Protein AF-A0A2S5MMJ0-F1 (afdb_monomer_lite)

Foldseek 3Di:
DDDDDDDDDDDDDDPDPPVPVVVVVVPPPPDPPPPPFDFPDAAPRDTDGPVNLVVQCVVCVVVQPPPQDDPSSSVVSVVVVNVVVVVVVVCVVVVVCVDPVNVVVVVVVVVVVVVVVVVVVVVVVCPDPVNVVVVVVVVVVVDDDDDDDPDDDDDDDDPVVRVVVD

Structure (mmCIF, N/CA/C/O backbone):
data_AF-A0A2S5MMJ0-F1
#
_entry.id   AF-A0A2S5MMJ0-F1
#
loop_
_atom_site.group_PDB
_atom_site.id
_atom_site.type_symbol
_atom_site.label_atom_id
_atom_site.label_alt_id
_atom_site.label_comp_id
_atom_site.label_asym_id
_atom_site.label_entity_id
_atom_site.label_seq_id
_atom_site.pdbx_PDB_ins_code
_atom_site.Cartn_x
_atom_site.Cartn_y
_atom_site.Cartn_z
_atom_site.occupancy
_atom_site.B_iso_or_equiv
_atom_site.auth_seq_id
_atom_site.auth_comp_id
_atom_site.auth_asym_id
_atom_site.auth_atom_id
_atom_site.pdbx_PDB_model_num
ATOM 1 N N . MET A 1 1 ? 10.797 -65.527 71.600 1.00 43.53 1 MET A N 1
ATOM 2 C CA . MET A 1 1 ? 11.120 -65.793 70.182 1.00 43.53 1 MET A CA 1
ATOM 3 C C . MET A 1 1 ? 11.696 -64.509 69.612 1.00 43.53 1 MET A C 1
ATOM 5 O O . MET A 1 1 ? 10.989 -63.517 69.530 1.00 43.53 1 MET A O 1
ATOM 9 N N . SER A 1 2 ? 13.007 -64.502 69.382 1.00 51.59 2 SER A N 1
ATOM 10 C CA . SER A 1 2 ? 13.790 -63.391 68.832 1.00 51.59 2 SER A CA 1
ATOM 11 C C . SER A 1 2 ? 14.599 -63.921 67.648 1.00 51.59 2 SER A C 1
ATOM 13 O O . SER A 1 2 ? 14.772 -65.132 67.527 1.00 51.59 2 SER A O 1
ATOM 15 N N . HIS A 1 3 ? 15.128 -62.974 66.875 1.00 35.16 3 HIS A N 1
ATOM 16 C CA . HIS A 1 3 ? 15.987 -63.050 65.690 1.00 35.16 3 HIS A CA 1
ATOM 17 C C . HIS A 1 3 ? 15.247 -62.997 64.350 1.00 35.16 3 HIS A C 1
ATOM 19 O O . HIS A 1 3 ? 14.253 -63.677 64.154 1.00 35.16 3 HIS A O 1
ATOM 25 N N . ALA A 1 4 ? 15.706 -62.275 63.330 1.00 45.12 4 ALA A N 1
ATOM 26 C CA . ALA A 1 4 ? 16.640 -61.157 63.193 1.00 45.12 4 ALA A CA 1
ATOM 27 C C . ALA A 1 4 ? 16.626 -60.779 61.698 1.00 45.12 4 ALA A C 1
ATOM 29 O O . ALA A 1 4 ? 16.450 -61.631 60.833 1.00 45.12 4 ALA A O 1
ATOM 30 N N . ARG A 1 5 ? 16.853 -59.496 61.413 1.00 50.41 5 ARG A N 1
ATOM 31 C CA . ARG A 1 5 ? 17.057 -58.894 60.083 1.00 50.41 5 ARG A CA 1
ATOM 32 C C . ARG A 1 5 ? 18.185 -59.560 59.278 1.00 50.41 5 ARG A C 1
ATOM 34 O O . ARG A 1 5 ? 19.182 -59.926 59.898 1.00 50.41 5 ARG A O 1
ATOM 41 N N . LYS A 1 6 ? 18.068 -59.528 57.933 1.00 45.88 6 LYS A N 1
ATOM 42 C CA . LYS A 1 6 ? 19.107 -59.421 56.859 1.00 45.88 6 LYS A CA 1
ATOM 43 C C . LYS A 1 6 ? 18.516 -60.033 55.562 1.00 45.88 6 LYS A C 1
ATOM 45 O O . LYS A 1 6 ? 17.949 -61.107 55.634 1.00 45.88 6 LYS A O 1
ATOM 50 N N . ASN A 1 7 ? 18.499 -59.421 54.376 1.00 45.34 7 ASN A N 1
ATOM 51 C CA . ASN A 1 7 ? 19.596 -58.792 53.649 1.00 45.34 7 ASN A CA 1
ATOM 52 C C . ASN A 1 7 ? 19.103 -57.717 52.665 1.00 45.34 7 ASN A C 1
ATOM 54 O O . ASN A 1 7 ? 18.154 -57.912 51.912 1.00 45.34 7 ASN A O 1
ATOM 58 N N . ALA A 1 8 ? 19.833 -56.607 52.660 1.00 48.97 8 ALA A N 1
ATOM 59 C CA . ALA A 1 8 ? 19.847 -55.602 51.614 1.00 48.97 8 ALA A CA 1
ATOM 60 C C . ALA A 1 8 ? 20.764 -56.035 50.453 1.00 48.97 8 ALA A C 1
ATOM 62 O O . ALA A 1 8 ? 21.675 -56.836 50.660 1.00 48.97 8 ALA A O 1
ATOM 63 N N . ARG A 1 9 ? 20.606 -55.338 49.318 1.00 50.78 9 ARG A N 1
ATOM 64 C CA . ARG A 1 9 ? 21.528 -55.199 48.170 1.00 50.78 9 ARG A CA 1
ATOM 65 C C . ARG A 1 9 ? 21.332 -56.185 47.015 1.00 50.78 9 ARG A C 1
ATOM 67 O O . ARG A 1 9 ? 21.991 -57.212 46.949 1.00 50.78 9 ARG A O 1
ATOM 74 N N . SER A 1 10 ? 20.605 -55.727 45.997 1.00 44.34 10 SER A N 1
ATOM 75 C CA . SER A 1 10 ? 21.066 -55.884 44.614 1.00 44.34 10 SER A CA 1
ATOM 76 C C . SER A 1 10 ? 20.434 -54.838 43.680 1.00 44.34 10 SER A C 1
ATOM 78 O O . SER A 1 10 ? 19.254 -54.924 43.366 1.00 44.34 10 SER A O 1
ATOM 80 N N . LEU A 1 11 ? 21.280 -53.902 43.219 1.00 48.22 11 LEU A N 1
ATOM 81 C CA . LEU A 1 11 ? 21.317 -53.378 41.840 1.00 48.22 11 LEU A CA 1
ATOM 82 C C . LEU A 1 11 ? 20.062 -52.579 41.399 1.00 48.22 11 LEU A C 1
ATOM 84 O O . LEU A 1 11 ? 19.143 -53.140 40.829 1.00 48.22 11 LEU A O 1
ATOM 88 N N . ALA A 1 12 ? 19.907 -51.262 41.586 1.00 47.38 12 ALA A N 1
ATOM 89 C CA . ALA A 1 12 ? 20.837 -50.151 41.345 1.00 47.38 12 ALA A CA 1
ATOM 90 C C . ALA A 1 12 ? 21.723 -50.351 40.104 1.00 47.38 12 ALA A C 1
ATOM 92 O O . ALA A 1 12 ? 22.936 -50.448 40.251 1.00 47.38 12 ALA A O 1
ATOM 93 N N . ARG A 1 13 ? 21.123 -50.469 38.905 1.00 48.25 13 ARG A N 1
ATOM 94 C CA . ARG A 1 13 ? 21.800 -50.323 37.593 1.00 48.25 13 ARG A CA 1
ATOM 95 C C . ARG A 1 13 ? 20.802 -50.335 36.418 1.00 48.25 13 ARG A C 1
ATOM 97 O O . ARG A 1 13 ? 20.903 -51.151 35.516 1.00 48.25 13 ARG A O 1
ATOM 104 N N . ALA A 1 14 ? 19.814 -49.442 36.422 1.00 46.38 14 ALA A N 1
ATOM 105 C CA . ALA A 1 14 ? 18.904 -49.289 35.275 1.00 46.38 14 ALA A CA 1
ATOM 106 C C . ALA A 1 14 ? 18.388 -47.848 35.110 1.00 46.38 14 ALA A C 1
ATOM 108 O O . ALA A 1 14 ? 17.228 -47.638 34.784 1.00 46.38 14 ALA A O 1
ATOM 109 N N . ALA A 1 15 ? 19.226 -46.841 35.380 1.00 48.06 15 ALA A N 1
ATOM 110 C CA . ALA A 1 15 ? 18.791 -45.439 35.374 1.00 48.06 15 ALA A CA 1
ATOM 111 C C . ALA A 1 15 ? 19.768 -44.467 34.684 1.00 48.06 15 ALA A C 1
ATOM 113 O O . ALA A 1 15 ? 19.746 -43.281 34.984 1.00 48.06 15 ALA A O 1
ATOM 114 N N . LEU A 1 16 ? 20.631 -44.941 33.772 1.00 49.94 16 LEU A N 1
ATOM 115 C CA . LEU A 1 16 ? 21.575 -44.070 33.041 1.00 49.94 16 LEU A CA 1
ATOM 116 C C . LEU A 1 16 ? 21.417 -44.068 31.508 1.00 49.94 16 LEU A C 1
ATOM 118 O O . LEU A 1 16 ? 22.153 -43.361 30.833 1.00 49.94 16 LEU A O 1
ATOM 122 N N . GLY A 1 17 ? 20.475 -44.832 30.943 1.00 42.88 17 GLY A N 1
ATOM 123 C CA . GLY A 1 17 ? 20.304 -44.934 29.483 1.00 42.88 17 GLY A CA 1
ATOM 124 C C . GLY A 1 17 ? 19.198 -44.060 28.883 1.00 42.88 17 GLY A C 1
ATOM 125 O O . GLY A 1 17 ? 19.194 -43.832 27.680 1.00 42.88 17 GLY A O 1
ATOM 126 N N . ALA A 1 18 ? 18.259 -43.566 29.695 1.00 46.78 18 ALA A N 1
ATOM 127 C CA . ALA A 1 18 ? 17.058 -42.884 29.198 1.00 46.78 18 ALA A CA 1
ATOM 128 C C . ALA A 1 18 ? 17.165 -41.347 29.170 1.00 46.78 18 ALA A C 1
ATOM 130 O O . ALA A 1 18 ? 16.320 -40.686 28.576 1.00 46.78 18 ALA A O 1
ATOM 131 N N . THR A 1 19 ? 18.200 -40.757 29.773 1.00 48.97 19 THR A N 1
ATOM 132 C CA . THR A 1 19 ? 18.380 -39.294 29.831 1.00 48.97 19 THR A CA 1
ATOM 133 C C . THR A 1 19 ? 19.181 -38.717 28.662 1.00 48.97 19 THR A C 1
ATOM 135 O O . THR A 1 19 ? 19.120 -37.514 28.428 1.00 48.97 19 THR A O 1
ATOM 138 N N . ALA A 1 20 ? 19.883 -39.544 27.880 1.00 49.12 20 ALA A N 1
ATOM 139 C CA . ALA A 1 20 ? 20.699 -39.065 26.760 1.00 49.12 20 ALA A CA 1
ATOM 140 C C . ALA A 1 20 ? 19.890 -38.792 25.477 1.00 49.12 20 ALA A C 1
ATOM 142 O O . ALA A 1 20 ? 20.276 -37.936 24.686 1.00 49.12 20 ALA A O 1
ATOM 143 N N . LEU A 1 21 ? 18.744 -39.457 25.279 1.00 47.72 21 LEU A N 1
ATOM 144 C CA . LEU A 1 21 ? 17.921 -39.265 24.075 1.00 47.72 21 LEU A CA 1
ATOM 145 C C . LEU A 1 21 ? 16.968 -38.059 24.179 1.00 47.72 21 LEU A C 1
ATOM 147 O O . LEU A 1 21 ? 16.564 -37.505 23.162 1.00 47.72 21 LEU A O 1
ATOM 151 N N . ALA A 1 22 ? 16.664 -37.597 25.397 1.00 50.47 22 ALA A N 1
ATOM 152 C CA . ALA A 1 22 ? 15.870 -36.386 25.621 1.00 50.47 22 ALA A CA 1
ATOM 153 C C . ALA A 1 22 ? 16.688 -35.090 25.443 1.00 50.47 22 ALA A C 1
ATOM 155 O O . ALA A 1 22 ? 16.125 -34.053 25.106 1.00 50.47 22 ALA A O 1
ATOM 156 N N . ALA A 1 23 ? 18.014 -35.144 25.613 1.00 51.09 23 ALA A N 1
ATOM 157 C CA . ALA A 1 23 ? 18.889 -33.979 25.449 1.00 51.09 23 ALA A CA 1
ATOM 158 C C . ALA A 1 23 ? 19.192 -33.647 23.972 1.00 51.09 23 ALA A C 1
ATOM 160 O O . ALA A 1 23 ? 19.450 -32.493 23.645 1.00 51.09 23 ALA A O 1
ATOM 161 N N . LEU A 1 24 ? 19.110 -34.630 23.067 1.00 48.50 24 LEU A N 1
ATOM 162 C CA . LEU A 1 24 ? 19.354 -34.442 21.628 1.00 48.50 24 LEU A CA 1
ATOM 163 C C . LEU A 1 24 ? 18.126 -33.929 20.854 1.00 48.50 24 LEU A C 1
ATOM 165 O O . LEU A 1 24 ? 18.289 -33.331 19.796 1.00 48.50 24 LEU A O 1
ATOM 169 N N . LEU A 1 25 ? 16.913 -34.084 21.396 1.00 50.84 25 LEU A N 1
ATOM 170 C CA . LEU A 1 25 ? 15.682 -33.512 20.824 1.00 50.84 25 LEU A CA 1
ATOM 171 C C . LEU A 1 25 ? 15.447 -32.045 21.224 1.00 50.84 25 LEU A C 1
ATOM 173 O O . LEU A 1 25 ? 14.593 -31.384 20.644 1.00 50.84 25 LEU A O 1
ATOM 177 N N . ALA A 1 26 ? 16.217 -31.514 22.180 1.00 50.28 26 ALA A N 1
ATOM 178 C CA . ALA A 1 26 ? 16.138 -30.113 22.597 1.00 50.28 26 ALA A CA 1
ATOM 179 C C . ALA A 1 26 ? 17.030 -29.169 21.762 1.00 50.28 26 ALA A C 1
ATOM 181 O O . ALA A 1 26 ? 16.904 -27.955 21.883 1.00 50.28 26 ALA A O 1
ATOM 182 N N . MET A 1 27 ? 17.917 -29.702 20.908 1.00 51.06 27 MET A N 1
ATOM 183 C CA . MET A 1 27 ? 18.840 -28.906 20.077 1.00 51.06 27 MET A CA 1
ATOM 184 C C . MET A 1 27 ? 18.404 -28.754 18.610 1.00 51.06 27 MET A C 1
ATOM 186 O O . MET A 1 27 ? 19.093 -28.091 17.840 1.00 51.06 27 MET A O 1
ATOM 190 N N . SER A 1 28 ? 17.269 -29.334 18.211 1.00 46.09 28 SER A N 1
ATOM 191 C CA . SER A 1 28 ? 16.716 -29.233 16.850 1.00 46.09 28 SER A CA 1
ATOM 192 C C . SER A 1 28 ? 15.463 -28.359 16.748 1.00 46.09 28 SER A C 1
ATOM 194 O O . SER A 1 28 ? 14.887 -28.238 15.667 1.00 46.09 28 SER A O 1
ATOM 196 N N . ALA A 1 29 ? 15.082 -27.666 17.825 1.00 50.81 29 ALA A N 1
ATOM 197 C CA . ALA A 1 29 ? 14.232 -26.486 17.717 1.00 50.81 29 ALA A CA 1
ATOM 198 C C . ALA A 1 29 ? 15.098 -25.334 17.192 1.00 50.81 29 ALA A C 1
ATOM 200 O O . ALA A 1 29 ? 15.549 -24.472 17.946 1.00 50.81 29 ALA A O 1
ATOM 201 N N . GLY A 1 30 ?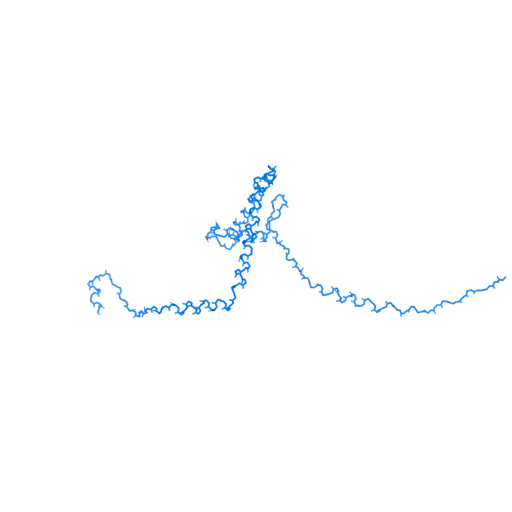 15.391 -25.381 15.888 1.00 46.78 30 GLY A N 1
ATOM 202 C CA . GLY A 1 30 ? 15.931 -24.250 15.154 1.00 46.78 30 GLY A CA 1
ATOM 203 C C . GLY A 1 30 ? 15.085 -23.039 15.505 1.00 46.78 30 GLY A C 1
ATOM 204 O O . GLY A 1 30 ? 13.876 -23.037 15.273 1.00 46.78 30 GLY A O 1
ATOM 205 N N . GLY A 1 31 ? 15.719 -22.064 16.150 1.00 44.62 31 GLY A N 1
ATOM 206 C CA . GLY A 1 31 ? 15.095 -20.804 16.481 1.00 44.62 31 GLY A CA 1
ATOM 207 C C . GLY A 1 31 ? 14.583 -20.179 15.196 1.00 44.62 31 GLY A C 1
ATOM 208 O O . GLY A 1 31 ? 15.336 -19.544 14.464 1.00 44.62 31 GLY A O 1
ATOM 209 N N . ALA A 1 32 ? 13.285 -20.318 14.950 1.00 45.09 32 ALA A N 1
ATOM 210 C CA . ALA A 1 32 ? 12.542 -19.226 14.378 1.00 45.09 32 ALA A CA 1
ATOM 211 C C . ALA A 1 32 ? 12.648 -18.104 15.414 1.00 45.09 32 ALA A C 1
ATOM 213 O O . ALA A 1 32 ? 11.830 -17.991 16.324 1.00 45.09 32 ALA A O 1
ATOM 214 N N . THR A 1 33 ? 13.715 -17.308 15.330 1.00 44.72 33 THR A N 1
ATOM 215 C CA . THR A 1 33 ? 13.631 -15.913 15.738 1.00 44.72 33 THR A CA 1
ATOM 216 C C . THR A 1 33 ? 12.480 -15.351 14.925 1.00 44.72 33 THR A C 1
ATOM 218 O O . THR A 1 33 ? 12.657 -14.977 13.769 1.00 44.72 33 THR A O 1
ATOM 221 N N . SER A 1 34 ? 11.279 -15.374 15.505 1.00 50.38 34 SER A N 1
ATOM 222 C CA . SER A 1 34 ? 10.248 -14.407 15.179 1.00 50.38 34 SER A CA 1
ATOM 223 C C . SER A 1 34 ? 10.969 -13.070 15.194 1.00 50.38 34 SER A C 1
ATOM 225 O O . SER A 1 34 ? 11.460 -12.663 16.251 1.00 50.38 34 SER A O 1
ATOM 227 N N . ALA A 1 35 ? 11.175 -12.482 14.016 1.00 61.34 35 ALA A N 1
ATOM 228 C CA . ALA A 1 35 ? 11.703 -11.139 13.922 1.00 61.34 35 ALA A CA 1
ATOM 229 C C . ALA A 1 35 ? 10.757 -10.286 14.765 1.00 61.34 35 ALA A C 1
ATOM 231 O O . ALA A 1 35 ? 9.579 -10.164 14.447 1.00 61.34 35 ALA A O 1
ATOM 232 N N . VAL A 1 36 ? 11.223 -9.849 15.932 1.00 74.94 36 VAL A N 1
ATOM 233 C CA . VAL A 1 36 ? 10.432 -8.961 16.772 1.00 74.94 36 VAL A CA 1
ATOM 234 C C . VAL A 1 36 ? 10.410 -7.649 16.010 1.00 74.94 36 VAL A C 1
ATOM 236 O O . VAL A 1 36 ? 11.476 -7.059 15.817 1.00 74.94 36 VAL A O 1
ATOM 239 N N . ALA A 1 37 ? 9.229 -7.258 15.530 1.00 80.38 37 ALA A N 1
ATOM 240 C CA . ALA A 1 37 ? 9.029 -5.993 14.841 1.00 80.38 37 ALA A CA 1
ATOM 241 C C . ALA A 1 37 ? 9.662 -4.868 15.672 1.00 80.38 37 ALA A C 1
ATOM 243 O O . ALA A 1 37 ? 9.476 -4.775 16.892 1.00 80.38 37 ALA A O 1
ATOM 244 N N . LYS A 1 38 ? 10.496 -4.056 15.030 1.00 93.19 38 LYS A N 1
ATOM 245 C CA . LYS A 1 38 ? 11.247 -3.001 15.695 1.00 93.19 38 LYS A CA 1
ATOM 246 C C . LYS A 1 38 ? 10.315 -1.825 15.950 1.00 93.19 38 LYS A C 1
ATOM 248 O O . LYS A 1 38 ? 9.865 -1.171 15.014 1.00 93.19 38 LYS A O 1
ATOM 253 N N . THR A 1 39 ? 10.107 -1.483 17.217 1.00 95.94 39 THR A N 1
ATOM 254 C CA . THR A 1 39 ? 9.371 -0.272 17.594 1.00 95.94 39 THR A CA 1
ATOM 255 C C . THR A 1 39 ? 10.080 0.981 17.067 1.00 95.94 39 THR A C 1
ATOM 257 O O . THR A 1 39 ? 11.260 1.213 17.352 1.00 95.94 39 THR A O 1
ATOM 260 N N . LEU A 1 40 ? 9.352 1.799 16.309 1.00 95.75 40 LEU A N 1
ATOM 261 C CA . LEU A 1 40 ? 9.809 3.065 15.733 1.00 95.75 40 LEU A CA 1
ATOM 262 C C . LEU A 1 40 ? 9.287 4.275 16.512 1.00 95.75 40 LEU A C 1
ATOM 264 O O . LEU A 1 40 ? 10.016 5.251 16.684 1.00 95.75 40 LEU A O 1
ATOM 268 N N . ALA A 1 41 ? 8.051 4.206 17.009 1.00 95.88 41 ALA A N 1
ATOM 269 C CA . ALA A 1 41 ? 7.435 5.253 17.819 1.00 95.88 41 ALA A CA 1
ATOM 270 C C . ALA A 1 41 ? 6.428 4.673 18.823 1.00 95.88 41 ALA A C 1
ATOM 272 O O . ALA A 1 41 ? 6.037 3.508 18.742 1.00 95.88 41 ALA A O 1
ATOM 273 N N . LYS A 1 42 ? 6.006 5.494 19.792 1.00 97.06 42 LYS A N 1
ATOM 274 C CA . LYS A 1 42 ? 4.980 5.130 20.775 1.00 97.06 42 LYS A CA 1
ATOM 275 C C . LYS A 1 42 ? 4.047 6.306 21.035 1.00 97.06 42 LYS A C 1
ATOM 277 O O . LYS A 1 42 ? 4.501 7.366 21.457 1.00 97.06 42 LYS A O 1
ATOM 282 N N . VAL A 1 43 ? 2.748 6.100 20.833 1.00 97.06 43 VAL A N 1
ATOM 283 C CA . VAL A 1 43 ? 1.698 7.117 20.986 1.00 97.06 43 VAL A CA 1
ATOM 284 C C . VAL A 1 43 ? 0.727 6.667 22.072 1.00 97.06 43 VAL A C 1
ATOM 286 O O . VAL A 1 43 ? -0.037 5.720 21.886 1.00 97.06 43 VAL A O 1
ATOM 289 N N . ASN A 1 44 ? 0.769 7.322 23.236 1.00 95.50 44 ASN A N 1
ATOM 290 C CA . ASN A 1 44 ? -0.079 7.012 24.399 1.00 95.50 44 ASN A CA 1
ATOM 291 C C . ASN A 1 44 ? -0.091 5.523 24.793 1.00 95.50 44 ASN A C 1
ATOM 293 O O . ASN A 1 44 ? -1.113 4.975 25.195 1.00 95.50 44 ASN A O 1
ATOM 297 N N . GLY A 1 45 ? 1.058 4.854 24.673 1.00 93.62 45 GLY A N 1
ATOM 298 C CA . GLY A 1 45 ? 1.194 3.440 25.025 1.00 93.62 45 GLY A CA 1
ATOM 299 C C . GLY A 1 45 ? 1.062 2.469 23.853 1.00 93.62 45 GLY A C 1
ATOM 300 O O . GLY A 1 45 ? 1.501 1.332 24.004 1.00 93.62 45 GLY A O 1
ATOM 301 N N . VAL A 1 46 ? 0.554 2.909 22.698 1.00 96.19 46 VAL A N 1
ATOM 302 C CA . VAL A 1 46 ? 0.487 2.088 21.480 1.00 96.19 46 VAL A CA 1
ATOM 303 C C . VAL A 1 46 ? 1.770 2.241 20.682 1.00 96.19 46 VAL A C 1
ATOM 305 O O . VAL A 1 46 ? 2.236 3.356 20.459 1.00 96.19 46 VAL A O 1
ATOM 308 N N . GLU A 1 47 ? 2.360 1.118 20.301 1.00 97.06 47 GLU A N 1
ATOM 309 C CA . GLU A 1 47 ? 3.622 1.066 19.572 1.00 97.06 47 GLU A CA 1
ATOM 310 C C . GLU A 1 47 ? 3.363 1.077 18.069 1.00 97.06 47 GLU A C 1
ATOM 312 O O . GLU A 1 47 ? 2.445 0.416 17.600 1.00 97.06 47 GLU A O 1
ATOM 317 N N . ILE A 1 48 ? 4.172 1.849 17.347 1.00 97.06 48 ILE A N 1
ATOM 318 C CA . ILE A 1 48 ? 4.225 1.871 15.886 1.00 97.06 48 ILE A CA 1
ATOM 319 C C . ILE A 1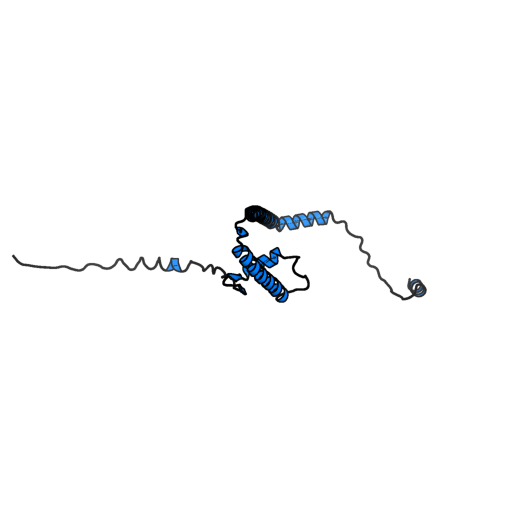 48 ? 5.544 1.215 15.497 1.00 97.06 48 ILE A C 1
ATOM 321 O O . ILE A 1 48 ? 6.608 1.640 15.964 1.00 97.06 48 ILE A O 1
ATOM 325 N N . THR A 1 49 ? 5.476 0.172 14.683 1.00 97.56 49 THR A N 1
ATOM 326 C CA . THR A 1 49 ? 6.601 -0.696 14.330 1.00 97.56 49 THR A CA 1
ATOM 327 C C . THR A 1 49 ? 7.077 -0.482 12.894 1.00 97.56 49 THR A C 1
ATOM 329 O O . THR A 1 49 ? 6.487 0.267 12.113 1.00 97.56 49 THR A O 1
ATOM 332 N N . ASP A 1 50 ? 8.183 -1.126 12.538 1.00 95.75 50 ASP A N 1
ATOM 333 C CA . ASP A 1 50 ? 8.687 -1.180 11.168 1.00 95.75 50 ASP A CA 1
ATOM 334 C C . ASP A 1 50 ? 7.776 -1.968 10.217 1.00 95.75 50 ASP A C 1
ATOM 336 O O . ASP A 1 50 ? 7.713 -1.643 9.031 1.00 95.75 50 ASP A O 1
ATOM 340 N N . GLU A 1 51 ? 7.024 -2.945 10.724 1.00 96.06 51 GLU A N 1
ATOM 341 C CA . GLU A 1 51 ? 5.989 -3.640 9.953 1.00 96.06 51 GLU A CA 1
ATOM 342 C C . GLU A 1 51 ? 4.814 -2.713 9.613 1.00 96.06 51 GLU A C 1
ATOM 344 O O . GLU A 1 51 ? 4.388 -2.678 8.456 1.00 96.06 51 GLU A O 1
ATOM 349 N N . ASP A 1 52 ? 4.358 -1.900 10.573 1.00 96.44 52 ASP A N 1
ATOM 350 C CA . ASP A 1 52 ? 3.302 -0.901 10.341 1.00 96.44 52 ASP A CA 1
ATOM 351 C C . ASP A 1 52 ? 3.746 0.131 9.298 1.00 96.44 52 ASP A C 1
ATOM 353 O O . ASP A 1 52 ? 3.004 0.458 8.370 1.00 96.44 52 ASP A O 1
ATOM 357 N N . LEU A 1 53 ? 4.996 0.597 9.406 1.00 96.50 53 LEU A N 1
ATOM 358 C CA . LEU A 1 53 ? 5.590 1.520 8.442 1.00 96.50 53 LEU A CA 1
ATOM 359 C C . LEU A 1 53 ? 5.600 0.924 7.031 1.00 96.50 53 LEU A C 1
ATOM 361 O O . LEU A 1 53 ? 5.252 1.607 6.068 1.00 96.50 53 LEU A O 1
ATOM 365 N N . LYS A 1 54 ? 5.994 -0.347 6.901 1.00 95.19 54 LYS A N 1
ATOM 366 C CA . LYS A 1 54 ? 6.037 -1.034 5.610 1.00 95.19 54 LYS A CA 1
ATOM 367 C C . LYS A 1 54 ? 4.641 -1.163 5.001 1.00 95.19 54 LYS A C 1
ATOM 369 O O . LYS A 1 54 ? 4.474 -0.855 3.823 1.00 95.19 54 LYS A O 1
ATOM 374 N N . LEU A 1 55 ? 3.653 -1.572 5.795 1.00 94.56 55 LEU A N 1
ATOM 375 C CA . LEU A 1 55 ? 2.272 -1.692 5.332 1.00 94.56 55 LEU A CA 1
ATOM 376 C C . LEU A 1 55 ? 1.725 -0.335 4.866 1.00 94.56 55 LEU A C 1
ATOM 378 O O . LEU A 1 55 ? 1.145 -0.237 3.787 1.00 94.56 55 LEU A O 1
ATOM 382 N N . ALA A 1 56 ? 1.983 0.729 5.629 1.00 95.69 56 ALA A N 1
ATOM 383 C CA . ALA A 1 56 ? 1.572 2.083 5.270 1.00 95.69 56 ALA A CA 1
ATOM 384 C C . ALA A 1 56 ? 2.277 2.607 4.010 1.00 95.69 56 ALA A C 1
ATOM 386 O O . ALA A 1 56 ? 1.674 3.323 3.215 1.00 95.69 56 ALA A O 1
ATOM 387 N N . MET A 1 57 ? 3.543 2.245 3.781 1.00 94.75 57 MET A N 1
ATOM 388 C CA . MET A 1 57 ? 4.233 2.581 2.531 1.00 94.75 57 MET A CA 1
ATOM 389 C C . MET A 1 57 ? 3.592 1.919 1.312 1.00 94.75 57 MET A C 1
ATOM 391 O O . MET A 1 57 ? 3.513 2.550 0.256 1.00 94.75 57 MET A O 1
ATOM 395 N N . GLU A 1 58 ? 3.162 0.664 1.450 1.00 92.25 58 GLU A N 1
ATOM 396 C CA . GLU A 1 58 ? 2.475 -0.077 0.390 1.00 92.25 58 GLU A CA 1
ATOM 397 C C . GLU A 1 58 ? 1.083 0.514 0.110 1.00 92.25 58 GLU A C 1
ATOM 399 O O . GLU A 1 58 ? 0.754 0.739 -1.055 1.00 92.25 58 GLU A O 1
ATOM 404 N N . ASP A 1 59 ? 0.313 0.841 1.154 1.00 91.81 59 ASP A N 1
ATOM 405 C CA . ASP A 1 59 ? -1.032 1.425 1.034 1.00 91.81 59 ASP A CA 1
ATOM 406 C C . ASP A 1 59 ? -1.010 2.858 0.476 1.00 91.81 59 ASP A C 1
ATOM 408 O O . ASP A 1 59 ? -1.696 3.174 -0.500 1.00 91.81 59 ASP A O 1
ATOM 412 N N . LEU A 1 60 ? -0.170 3.733 1.040 1.00 92.50 60 LEU A N 1
ATOM 413 C CA . LEU A 1 60 ? -0.088 5.126 0.600 1.00 92.50 60 LEU A CA 1
ATOM 414 C C . LEU A 1 60 ? 0.534 5.243 -0.792 1.00 92.50 60 LEU A C 1
ATOM 416 O O . LEU A 1 60 ? 0.109 6.097 -1.569 1.00 92.50 60 LEU A O 1
ATOM 420 N N . GLY A 1 61 ? 1.537 4.419 -1.114 1.00 88.44 61 GLY A N 1
ATOM 421 C CA . GLY A 1 61 ? 2.150 4.292 -2.437 1.00 88.44 61 GLY A CA 1
ATOM 422 C C . GLY A 1 61 ? 2.338 5.620 -3.183 1.00 88.44 61 GLY A C 1
ATOM 423 O O . GLY A 1 61 ? 3.279 6.377 -2.942 1.00 88.44 61 GLY A O 1
ATOM 424 N N . ALA A 1 62 ? 1.433 5.899 -4.126 1.00 90.00 62 ALA A N 1
ATOM 425 C CA . ALA A 1 62 ? 1.467 7.086 -4.982 1.00 90.00 62 ALA A CA 1
ATOM 426 C C . ALA A 1 62 ? 1.080 8.407 -4.286 1.00 90.00 62 ALA A C 1
ATOM 428 O O . ALA A 1 62 ? 1.410 9.471 -4.809 1.00 90.00 62 ALA A O 1
ATOM 429 N N . ALA A 1 63 ? 0.393 8.359 -3.141 1.00 91.75 63 ALA A N 1
ATOM 430 C CA . ALA A 1 63 ? 0.049 9.533 -2.339 1.00 91.75 63 ALA A CA 1
ATOM 431 C C . ALA A 1 63 ? 1.272 10.129 -1.623 1.00 91.75 63 ALA A C 1
ATOM 433 O O . ALA A 1 63 ? 1.273 11.310 -1.278 1.00 91.75 63 ALA A O 1
ATOM 434 N N . ILE A 1 64 ? 2.330 9.333 -1.435 1.00 93.62 64 ILE A N 1
ATOM 435 C CA . ILE A 1 64 ? 3.589 9.811 -0.869 1.00 93.62 64 ILE A CA 1
ATOM 436 C C . ILE A 1 64 ? 4.265 10.745 -1.884 1.00 93.62 64 ILE A C 1
ATOM 438 O O . ILE A 1 64 ? 4.487 10.338 -3.033 1.00 93.62 64 ILE A O 1
ATOM 442 N N . PRO A 1 65 ? 4.669 11.967 -1.487 1.00 94.62 65 PRO A N 1
ATOM 443 C CA . PRO A 1 65 ? 5.356 12.881 -2.387 1.00 94.62 65 PRO A CA 1
ATOM 444 C C . PRO A 1 65 ? 6.593 12.235 -3.030 1.00 94.62 65 PRO A C 1
ATOM 446 O O . PRO A 1 65 ? 7.479 11.721 -2.344 1.00 94.62 65 PRO A O 1
ATOM 449 N N . ARG A 1 66 ? 6.654 12.250 -4.368 1.00 93.62 66 ARG A N 1
ATOM 450 C CA . ARG A 1 66 ? 7.670 11.516 -5.147 1.00 93.62 66 ARG A CA 1
ATOM 451 C C . ARG A 1 66 ? 9.100 11.998 -4.917 1.00 93.62 66 ARG A C 1
ATOM 453 O O . ARG A 1 66 ? 10.018 11.214 -5.096 1.00 93.62 66 ARG A O 1
ATOM 460 N N . GLN A 1 67 ? 9.281 13.256 -4.520 1.00 95.38 67 GLN A N 1
ATOM 461 C CA . GLN A 1 67 ? 10.589 13.834 -4.209 1.00 95.38 67 GLN A CA 1
ATOM 462 C C . GLN A 1 67 ? 11.178 13.358 -2.872 1.00 95.38 67 GLN A C 1
ATOM 464 O O . GLN A 1 67 ? 12.334 13.652 -2.580 1.00 95.38 67 GLN A O 1
ATOM 469 N N . LEU A 1 68 ? 10.384 12.689 -2.028 1.00 94.88 68 LEU A N 1
ATOM 470 C CA . LEU A 1 68 ? 10.871 12.130 -0.773 1.00 94.88 68 LEU A CA 1
ATOM 471 C C . LEU A 1 68 ? 11.468 10.749 -1.033 1.00 94.88 68 LEU A C 1
ATOM 473 O O . LEU A 1 68 ? 10.781 9.841 -1.504 1.00 94.88 68 LEU A O 1
ATOM 477 N N . GLU A 1 69 ? 12.733 10.587 -0.657 1.00 92.81 69 GLU A N 1
ATOM 478 C CA . GLU A 1 69 ? 13.491 9.348 -0.819 1.00 92.81 69 GLU A CA 1
ATOM 479 C C . GLU A 1 69 ? 14.146 8.914 0.497 1.00 92.81 69 GLU A C 1
ATOM 481 O O . GLU A 1 69 ? 14.353 9.717 1.416 1.00 92.81 69 GLU A O 1
ATOM 486 N N . GLY A 1 70 ? 14.465 7.619 0.584 1.00 93.50 70 GLY A N 1
ATOM 487 C CA . GLY A 1 70 ? 15.129 7.005 1.733 1.00 93.50 70 GLY A CA 1
ATOM 488 C C . GLY A 1 70 ? 14.502 7.408 3.069 1.00 93.50 70 GLY A C 1
ATOM 489 O O . GLY A 1 70 ? 13.284 7.383 3.243 1.00 93.50 70 GLY A O 1
ATOM 490 N N . LYS A 1 71 ? 15.347 7.853 4.001 1.00 94.75 71 LYS A N 1
ATOM 491 C CA . LYS A 1 71 ? 14.932 8.201 5.364 1.00 94.75 71 LYS A CA 1
ATOM 492 C C . LYS A 1 71 ? 13.891 9.323 5.432 1.00 94.75 71 LYS A C 1
ATOM 494 O O . LYS A 1 71 ? 13.051 9.306 6.319 1.00 94.75 71 LYS A O 1
ATOM 499 N N . ALA A 1 72 ? 13.914 10.288 4.510 1.00 95.75 72 ALA A N 1
ATOM 500 C CA . ALA A 1 72 ? 12.931 11.375 4.512 1.00 95.75 72 ALA A CA 1
ATOM 501 C C . ALA A 1 72 ? 11.522 10.862 4.175 1.00 95.75 72 ALA A C 1
ATOM 503 O O . ALA A 1 72 ? 10.539 11.309 4.762 1.00 95.75 72 ALA A O 1
ATOM 504 N N . ARG A 1 73 ? 11.433 9.885 3.264 1.00 95.56 73 ARG A N 1
ATOM 505 C CA . ARG A 1 73 ? 10.184 9.179 2.962 1.00 95.56 73 ARG A CA 1
ATOM 506 C C . ARG A 1 73 ? 9.705 8.356 4.156 1.00 95.56 73 ARG A C 1
ATOM 508 O O . ARG A 1 73 ? 8.527 8.413 4.481 1.00 95.56 73 ARG A O 1
ATOM 515 N N . GLU A 1 74 ? 10.606 7.630 4.815 1.00 95.56 74 GLU A N 1
ATOM 516 C CA . GLU A 1 74 ? 10.280 6.859 6.023 1.00 95.56 74 GLU A CA 1
ATOM 517 C C . GLU A 1 74 ? 9.744 7.753 7.145 1.00 95.56 74 GLU A C 1
ATOM 519 O O . GLU A 1 74 ? 8.700 7.453 7.713 1.00 95.56 74 GLU A O 1
ATOM 524 N N . THR A 1 75 ? 10.407 8.879 7.427 1.00 96.31 75 THR A N 1
ATOM 525 C CA . THR A 1 75 ? 9.946 9.843 8.437 1.00 96.31 75 THR A CA 1
ATOM 526 C C . THR A 1 75 ? 8.564 10.393 8.104 1.00 96.31 75 THR A C 1
ATOM 528 O O . THR A 1 75 ? 7.715 10.424 8.982 1.00 96.31 75 THR A O 1
ATOM 531 N N . TYR A 1 76 ? 8.301 10.746 6.843 1.00 97.00 76 TYR A N 1
ATOM 532 C CA . TYR A 1 76 ? 6.986 11.242 6.432 1.00 97.00 76 TYR A CA 1
ATOM 533 C C . TYR A 1 76 ? 5.856 10.238 6.709 1.00 97.00 76 TYR A C 1
ATOM 535 O O . TYR A 1 76 ? 4.801 10.614 7.214 1.00 97.00 76 TYR A O 1
ATOM 543 N N . VAL A 1 77 ? 6.075 8.956 6.400 1.00 97.25 77 VAL A N 1
ATOM 544 C CA . VAL A 1 77 ? 5.074 7.909 6.656 1.00 97.25 77 VAL A CA 1
ATOM 545 C C . VAL A 1 77 ? 4.948 7.619 8.155 1.00 97.25 77 VAL A C 1
ATOM 547 O O . VAL A 1 77 ? 3.844 7.392 8.639 1.00 97.25 77 VAL A O 1
ATOM 550 N N . LEU A 1 78 ? 6.048 7.674 8.911 1.00 97.62 78 LEU A N 1
ATOM 551 C CA . LEU A 1 78 ? 6.002 7.522 10.365 1.00 97.62 78 LEU A CA 1
ATOM 552 C C . LEU A 1 78 ? 5.196 8.646 11.029 1.00 97.62 78 LEU A C 1
ATOM 554 O O . LEU A 1 78 ? 4.377 8.365 11.900 1.00 97.62 78 LEU A O 1
ATOM 558 N N . ASP A 1 79 ? 5.395 9.894 10.603 1.00 97.31 79 ASP A N 1
ATOM 559 C CA . ASP A 1 79 ? 4.635 11.046 11.097 1.00 97.31 79 ASP A CA 1
ATOM 560 C C . ASP A 1 79 ? 3.141 10.891 10.772 1.00 97.31 79 ASP A C 1
ATOM 562 O O . ASP A 1 79 ? 2.294 11.087 11.642 1.00 97.31 79 ASP A O 1
ATOM 566 N N . PHE A 1 80 ? 2.814 10.430 9.558 1.00 97.12 80 PHE A N 1
ATOM 567 C CA . PHE A 1 80 ? 1.438 10.097 9.183 1.00 97.12 80 PHE A CA 1
ATOM 568 C C . PHE A 1 80 ? 0.814 9.045 10.116 1.00 97.12 80 PHE A C 1
ATOM 570 O O . PHE A 1 80 ? -0.307 9.235 10.581 1.00 97.12 80 PHE A O 1
ATOM 577 N N . LEU A 1 81 ? 1.536 7.966 10.436 1.00 97.69 81 LEU A N 1
ATOM 578 C CA . LEU A 1 81 ? 1.052 6.919 11.345 1.00 97.69 81 LEU A CA 1
ATOM 579 C C . LEU A 1 81 ? 0.849 7.429 12.779 1.00 97.69 81 LEU A C 1
ATOM 581 O O . LEU A 1 81 ? -0.065 6.991 13.480 1.00 97.69 81 LEU A O 1
ATOM 585 N N . ILE A 1 82 ? 1.687 8.365 13.229 1.00 98.06 82 ILE A N 1
ATOM 586 C CA . ILE A 1 82 ? 1.522 9.019 14.531 1.00 98.06 82 ILE A CA 1
ATOM 587 C C . ILE A 1 82 ? 0.228 9.839 14.548 1.00 98.06 82 ILE A C 1
ATOM 589 O O . ILE A 1 82 ? -0.567 9.704 15.485 1.00 98.06 82 ILE A O 1
ATOM 593 N N . ASP A 1 83 ? -0.005 10.647 13.513 1.00 97.81 83 ASP A N 1
ATOM 594 C CA . ASP A 1 83 ? -1.219 11.454 13.379 1.00 97.81 83 ASP A CA 1
ATOM 595 C C . ASP A 1 83 ? -2.473 10.576 13.278 1.00 97.81 83 ASP A C 1
ATOM 597 O O . ASP A 1 83 ? -3.467 10.825 13.969 1.00 97.81 83 ASP A O 1
ATOM 601 N N . GLU A 1 84 ? -2.419 9.505 12.481 1.00 96.75 84 GLU A N 1
ATOM 602 C CA . GLU A 1 84 ? -3.487 8.510 12.382 1.00 96.75 84 GLU A CA 1
ATOM 603 C C . GLU A 1 84 ? -3.834 7.947 13.762 1.00 96.75 84 GLU A C 1
ATOM 605 O O . GLU A 1 84 ? -5.001 7.944 14.160 1.00 96.75 84 GLU A O 1
ATOM 610 N N . GLN A 1 85 ? -2.827 7.544 14.537 1.00 97.62 85 GLN A N 1
ATOM 611 C CA . GLN A 1 85 ? -3.041 6.937 15.843 1.00 97.62 85 GLN A CA 1
ATOM 612 C C . GLN A 1 85 ? -3.696 7.900 16.845 1.00 97.62 85 GLN A C 1
ATOM 614 O O . GLN A 1 85 ? -4.541 7.487 17.646 1.00 97.62 85 GLN A O 1
ATOM 619 N N . LEU A 1 86 ? -3.368 9.194 16.787 1.00 98.00 86 LEU A N 1
ATOM 620 C CA . LEU A 1 86 ? -4.040 10.220 17.591 1.00 98.00 86 LEU A CA 1
ATOM 621 C C . LEU A 1 86 ? -5.520 10.364 17.205 1.00 98.00 86 LEU A C 1
ATOM 623 O O . LEU A 1 86 ? -6.392 10.432 18.079 1.00 98.00 86 LEU A O 1
ATOM 627 N N . VAL A 1 87 ? -5.823 10.367 15.904 1.00 97.88 87 VAL A N 1
ATOM 628 C CA . VAL A 1 87 ? -7.200 10.459 15.395 1.00 97.88 87 VAL A CA 1
ATOM 629 C C . VAL A 1 87 ? -8.005 9.205 15.746 1.00 97.88 87 VAL A C 1
ATOM 631 O O . VAL A 1 87 ? -9.148 9.318 16.197 1.00 97.88 87 VAL A O 1
ATOM 634 N N . VAL A 1 88 ? -7.414 8.016 15.615 1.00 97.44 88 VAL A N 1
ATOM 635 C CA . VAL A 1 88 ? -8.040 6.736 15.979 1.00 97.44 88 VAL A CA 1
ATOM 636 C C . VAL A 1 88 ? -8.395 6.708 17.462 1.00 97.44 88 VAL A C 1
ATOM 638 O O . VAL A 1 88 ? -9.520 6.349 17.809 1.00 97.44 88 VAL A O 1
ATOM 641 N N . GLN A 1 89 ? -7.497 7.149 18.345 1.00 97.50 89 GLN A N 1
ATOM 642 C CA . GLN A 1 89 ? -7.785 7.215 19.782 1.00 97.50 89 GLN A CA 1
ATOM 643 C C . GLN A 1 89 ? -8.958 8.148 20.092 1.00 97.50 89 GLN A C 1
ATOM 645 O O . GLN A 1 89 ? -9.818 7.809 20.909 1.00 97.50 89 GLN A O 1
ATOM 650 N N . LYS A 1 90 ? -9.055 9.296 19.406 1.00 97.69 90 LYS A N 1
ATOM 651 C CA . LYS A 1 90 ? -10.218 10.181 19.549 1.00 97.69 90 LYS A CA 1
ATOM 652 C C . LYS A 1 90 ? -11.503 9.515 19.055 1.00 97.69 90 LYS A C 1
ATOM 654 O O . LYS A 1 90 ? -12.512 9.566 19.752 1.00 97.69 90 LYS A O 1
ATOM 659 N N . ALA A 1 91 ? -11.464 8.858 17.897 1.00 97.50 91 ALA A N 1
ATOM 660 C CA . ALA A 1 91 ? -12.613 8.150 17.335 1.00 97.50 91 ALA A CA 1
ATOM 661 C C . ALA A 1 91 ? -13.098 7.001 18.239 1.00 97.50 91 ALA A C 1
ATOM 663 O O . ALA A 1 91 ? -14.304 6.779 18.366 1.00 97.50 91 ALA A O 1
ATOM 664 N N . GLN A 1 92 ? -12.171 6.295 18.895 1.00 96.44 92 GLN A N 1
ATOM 665 C CA . GLN A 1 92 ? -12.475 5.272 19.896 1.00 96.44 92 GLN A CA 1
ATOM 666 C C . GLN A 1 92 ? -13.118 5.879 21.147 1.00 96.44 92 GLN A C 1
ATOM 668 O O . GLN A 1 92 ? -14.136 5.369 21.611 1.00 96.44 92 GLN A O 1
ATOM 673 N N . ALA A 1 93 ? -12.579 6.989 21.662 1.00 97.38 93 ALA A N 1
ATOM 674 C CA . ALA A 1 93 ? -13.163 7.700 22.801 1.00 97.38 93 ALA A CA 1
ATOM 675 C C . ALA A 1 93 ? -14.592 8.198 22.508 1.00 97.38 93 ALA A C 1
ATOM 677 O O . ALA A 1 93 ? -15.458 8.148 23.381 1.00 97.38 93 ALA A O 1
ATOM 678 N N . ASP A 1 94 ? -14.852 8.603 21.264 1.00 98.00 94 ASP A N 1
ATOM 679 C CA . ASP A 1 94 ? -16.173 9.021 20.779 1.00 98.00 94 ASP A CA 1
ATOM 680 C C . ASP A 1 94 ? -17.094 7.850 20.411 1.00 98.00 94 ASP A C 1
ATOM 682 O O . ASP A 1 94 ? -18.228 8.067 19.982 1.00 98.00 94 ASP A O 1
ATOM 686 N N . LYS A 1 95 ? -16.623 6.607 20.568 1.00 97.50 95 LYS A N 1
ATOM 687 C CA . LYS A 1 95 ? -17.357 5.374 20.251 1.00 97.50 95 LYS A CA 1
ATOM 688 C C . LYS A 1 95 ? -17.830 5.287 18.799 1.00 97.50 95 LYS A C 1
ATOM 690 O O . LYS A 1 95 ? -18.803 4.599 18.495 1.00 97.50 95 LYS A O 1
ATOM 695 N N . LEU A 1 96 ? -17.116 5.925 17.869 1.00 97.12 96 LEU A N 1
ATOM 696 C CA . LEU A 1 96 ? -17.461 5.866 16.443 1.00 97.12 96 LEU A CA 1
ATOM 697 C C . LEU A 1 96 ? -17.388 4.435 15.895 1.00 97.12 96 LEU A C 1
ATOM 699 O O . LEU A 1 96 ? -18.166 4.072 15.012 1.00 97.12 96 LEU A O 1
ATOM 703 N N . ALA A 1 97 ? -16.506 3.611 16.466 1.00 94.31 97 ALA A N 1
ATOM 704 C CA . ALA A 1 97 ? -16.364 2.200 16.121 1.00 94.31 97 ALA A CA 1
ATOM 705 C C . ALA A 1 97 ? -17.606 1.346 16.456 1.00 94.31 97 ALA A C 1
ATOM 707 O O . ALA A 1 97 ? -17.773 0.270 15.888 1.00 94.31 97 ALA A O 1
ATOM 708 N N . GLU A 1 98 ? -18.487 1.818 17.346 1.00 96.50 98 GLU A N 1
ATOM 709 C CA . GLU A 1 98 ? -19.706 1.108 17.767 1.00 96.50 98 GLU A CA 1
ATOM 710 C C . GLU A 1 98 ? -20.926 1.457 16.892 1.00 96.50 98 GLU A C 1
ATOM 712 O O . GLU A 1 98 ? -22.009 0.897 17.066 1.00 96.50 98 GLU A O 1
ATOM 717 N N . THR A 1 99 ? -20.774 2.383 15.941 1.00 97.88 99 THR A N 1
ATOM 718 C CA . THR A 1 99 ? -21.883 2.825 15.087 1.00 97.88 99 THR A CA 1
ATOM 719 C C . THR A 1 99 ? -22.245 1.775 14.024 1.00 97.88 99 THR A C 1
ATOM 721 O O . THR A 1 99 ? -21.356 1.121 13.461 1.00 97.88 99 THR A O 1
ATOM 724 N N . PRO A 1 100 ? -23.538 1.619 13.671 1.00 97.94 100 PRO A N 1
ATOM 725 C CA . PRO A 1 100 ? -23.956 0.747 12.571 1.00 97.94 100 PRO A CA 1
ATOM 726 C C . PRO A 1 100 ? -23.304 1.110 11.230 1.00 97.94 100 PRO A C 1
ATOM 728 O O . PRO A 1 100 ? -23.024 0.236 10.408 1.00 97.94 100 PRO A O 1
ATOM 731 N N . GLU A 1 101 ? -23.061 2.399 10.995 1.00 96.44 101 GLU A N 1
ATOM 732 C CA . GLU A 1 101 ? -22.414 2.923 9.795 1.00 96.44 101 GLU A CA 1
ATOM 733 C C . GLU A 1 101 ? -20.957 2.458 9.706 1.00 96.44 101 GLU A C 1
ATOM 735 O O . GLU A 1 101 ? -20.528 1.981 8.651 1.00 96.44 101 GLU A O 1
ATOM 740 N N . PHE A 1 102 ? -20.209 2.535 10.813 1.00 97.56 102 PHE A N 1
ATOM 741 C CA . PHE A 1 102 ? -18.837 2.037 10.865 1.00 97.56 102 PHE A CA 1
ATOM 742 C C . PHE A 1 102 ? -18.784 0.521 10.677 1.00 97.56 102 PHE A C 1
ATOM 744 O O . PHE A 1 102 ? -17.983 0.045 9.876 1.00 97.56 102 PHE A O 1
ATOM 751 N N . ALA A 1 103 ? -19.680 -0.237 11.320 1.00 97.19 103 ALA A N 1
ATOM 752 C CA . ALA A 1 103 ? -19.749 -1.690 11.155 1.00 97.19 103 ALA A CA 1
ATOM 753 C C . ALA A 1 103 ? -19.983 -2.102 9.688 1.00 97.19 103 ALA A C 1
ATOM 755 O O . ALA A 1 103 ? -19.306 -2.994 9.172 1.00 97.19 103 ALA A O 1
ATOM 756 N N . LYS A 1 104 ? -20.890 -1.412 8.979 1.00 98.25 104 LYS A N 1
ATOM 757 C CA . LYS A 1 104 ? -21.116 -1.626 7.538 1.00 98.25 104 LYS A CA 1
ATOM 758 C C . LYS A 1 104 ? -19.872 -1.305 6.711 1.00 98.25 104 LYS A C 1
ATOM 760 O O . LYS A 1 104 ? -19.508 -2.081 5.828 1.00 98.25 104 LYS A O 1
ATOM 765 N N . LYS A 1 105 ? -19.211 -0.177 6.993 1.00 97.88 105 LYS A N 1
ATOM 766 C CA . LYS A 1 105 ? -17.986 0.226 6.288 1.00 97.88 105 LYS A CA 1
ATOM 767 C C . LYS A 1 105 ? -16.848 -0.770 6.525 1.00 97.88 105 LYS A C 1
ATOM 769 O O . LYS A 1 105 ? -16.153 -1.121 5.578 1.00 97.88 105 LYS A O 1
ATOM 774 N N . LEU A 1 106 ? -16.689 -1.257 7.753 1.00 97.69 106 LEU A N 1
ATOM 775 C CA . LEU A 1 106 ? -15.671 -2.240 8.110 1.00 97.69 106 LEU A CA 1
ATOM 776 C C . LEU A 1 106 ? -15.898 -3.576 7.394 1.00 97.69 106 LEU A C 1
ATOM 778 O O . LEU A 1 106 ? -14.945 -4.143 6.869 1.00 97.69 106 LEU A O 1
ATOM 782 N N . ALA A 1 107 ? -17.146 -4.049 7.311 1.00 98.12 107 ALA A N 1
ATOM 783 C CA . ALA A 1 107 ? -17.477 -5.264 6.564 1.00 98.12 107 ALA A CA 1
ATOM 784 C C . ALA A 1 107 ? -17.094 -5.142 5.079 1.00 98.12 107 ALA A C 1
ATOM 786 O O . ALA A 1 107 ? -16.431 -6.024 4.538 1.00 98.12 107 ALA A O 1
ATOM 787 N N . TYR A 1 108 ? -17.426 -4.009 4.451 1.00 98.44 108 TYR A N 1
ATOM 788 C CA . TYR A 1 108 ? -17.022 -3.725 3.074 1.00 98.44 108 TYR A CA 1
ATOM 789 C C . TYR A 1 108 ? -15.494 -3.696 2.903 1.00 98.44 108 TYR A C 1
ATOM 791 O O . TYR A 1 108 ? -14.968 -4.322 1.985 1.00 98.44 108 TYR A O 1
ATOM 799 N N . LEU A 1 109 ? -14.771 -3.001 3.790 1.00 97.88 109 LEU A N 1
ATOM 800 C CA . LEU A 1 109 ? -13.307 -2.923 3.726 1.00 97.88 109 LEU A CA 1
ATOM 801 C C . LEU A 1 109 ? -12.645 -4.289 3.935 1.00 97.88 109 LEU A C 1
ATOM 803 O O . LEU A 1 109 ? -11.661 -4.593 3.268 1.00 97.88 109 LEU A O 1
ATOM 807 N N . ARG A 1 110 ? -13.212 -5.136 4.798 1.00 98.06 110 ARG A N 1
ATOM 808 C CA . ARG A 1 110 ? -12.749 -6.512 5.004 1.00 98.06 110 ARG A CA 1
ATOM 809 C C . ARG A 1 110 ? -12.878 -7.345 3.730 1.00 98.06 110 AR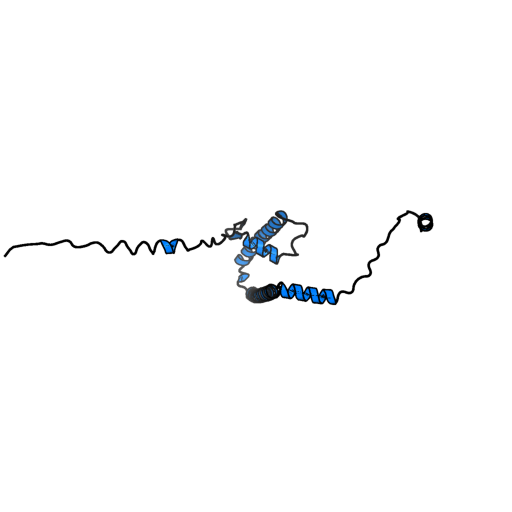G A C 1
ATOM 811 O O . ARG A 1 110 ? -11.927 -8.016 3.342 1.00 98.06 110 ARG A O 1
ATOM 818 N N . ASP A 1 111 ? -14.036 -7.300 3.077 1.00 98.44 111 ASP A N 1
ATOM 819 C CA . ASP A 1 111 ? -14.270 -8.070 1.852 1.00 98.44 111 ASP A CA 1
ATOM 820 C C . ASP A 1 111 ? -13.416 -7.544 0.688 1.00 98.44 111 ASP A C 1
ATOM 822 O O . ASP A 1 111 ? -12.879 -8.331 -0.094 1.00 98.44 111 ASP A O 1
ATOM 826 N N . LYS A 1 112 ? -13.203 -6.222 0.621 1.00 97.50 112 LYS A N 1
ATOM 827 C CA . LYS A 1 112 ? -12.264 -5.602 -0.321 1.00 97.50 112 LYS A CA 1
ATOM 828 C C . LYS A 1 112 ? -10.830 -6.098 -0.100 1.00 97.50 112 LYS A C 1
ATOM 830 O O . LYS A 1 112 ? -10.200 -6.533 -1.059 1.00 97.50 112 LYS A O 1
ATOM 835 N N . ALA A 1 113 ? -10.341 -6.094 1.141 1.00 96.44 113 ALA A N 1
ATOM 836 C CA . ALA A 1 113 ? -8.997 -6.572 1.459 1.00 96.44 113 ALA A CA 1
ATOM 837 C C . ALA A 1 113 ? -8.818 -8.059 1.102 1.00 96.44 113 ALA A C 1
ATOM 839 O O . ALA A 1 113 ? -7.786 -8.448 0.556 1.00 96.44 113 ALA A O 1
ATOM 840 N N . LEU A 1 114 ? -9.839 -8.896 1.335 1.00 98.19 114 LEU A N 1
ATOM 841 C CA . LEU A 1 114 ? -9.825 -10.308 0.926 1.00 98.19 114 LEU A CA 1
ATOM 842 C C . LEU A 1 114 ? -9.722 -10.469 -0.594 1.00 98.19 114 LEU A C 1
ATOM 844 O O . LEU A 1 114 ? -8.952 -11.301 -1.074 1.00 98.19 114 LEU A O 1
ATOM 848 N N . MET A 1 115 ? -10.483 -9.674 -1.347 1.00 97.94 115 MET A N 1
ATOM 849 C CA . MET A 1 115 ? -10.420 -9.668 -2.807 1.00 97.94 115 MET A CA 1
ATOM 850 C C . MET A 1 115 ? -9.024 -9.269 -3.299 1.00 97.94 115 MET A C 1
ATOM 852 O O . MET A 1 115 ? -8.451 -9.974 -4.125 1.00 97.94 115 MET A O 1
ATOM 856 N N . GLU A 1 116 ? -8.471 -8.167 -2.791 1.00 95.12 116 GLU A N 1
ATOM 857 C CA . GLU A 1 116 ? -7.137 -7.684 -3.169 1.00 95.12 116 GLU A CA 1
ATOM 858 C C . GLU A 1 116 ? -6.050 -8.710 -2.833 1.00 95.12 116 GLU A C 1
ATOM 860 O O . GLU A 1 116 ? -5.203 -8.993 -3.679 1.00 95.12 116 GLU A O 1
ATOM 865 N N . THR A 1 117 ? -6.136 -9.346 -1.661 1.00 95.69 117 THR A N 1
ATOM 866 C CA . THR A 1 117 ? -5.219 -10.424 -1.256 1.00 95.69 117 THR A CA 1
ATOM 867 C C . THR A 1 117 ? -5.264 -11.590 -2.244 1.00 95.69 117 THR A C 1
ATOM 869 O O . THR A 1 117 ? -4.233 -11.990 -2.782 1.00 95.69 117 THR A O 1
ATOM 872 N N . LEU A 1 118 ? -6.463 -12.103 -2.549 1.00 97.56 118 LEU A N 1
ATOM 873 C CA . LEU A 1 118 ? -6.620 -13.239 -3.458 1.00 97.56 118 LEU A CA 1
ATOM 874 C C . LEU A 1 118 ? -6.123 -12.912 -4.870 1.00 97.56 118 LEU A C 1
ATOM 876 O O . LEU A 1 118 ? -5.427 -13.719 -5.483 1.00 97.56 118 LEU A O 1
ATOM 880 N N . LEU A 1 119 ? -6.481 -11.742 -5.400 1.00 97.19 119 LEU A N 1
ATOM 881 C CA . LEU A 1 119 ? -6.049 -11.324 -6.733 1.00 97.19 119 LEU A CA 1
ATOM 882 C C . LEU A 1 119 ? -4.535 -11.106 -6.794 1.00 97.19 119 LEU A C 1
ATOM 884 O O . LEU A 1 119 ? -3.912 -11.496 -7.782 1.00 97.19 119 LEU A O 1
ATOM 888 N N . GLY A 1 120 ? -3.942 -10.540 -5.740 1.00 94.88 120 GLY A N 1
ATOM 889 C CA . GLY A 1 120 ? -2.495 -10.401 -5.604 1.00 94.88 120 GLY A CA 1
ATOM 890 C C . GLY A 1 120 ? -1.782 -11.752 -5.634 1.00 94.88 120 GLY A C 1
ATOM 891 O O . GLY A 1 120 ? -0.836 -11.931 -6.404 1.00 94.88 120 GLY A O 1
ATOM 892 N N . ASP A 1 121 ? -2.277 -12.731 -4.877 1.00 95.94 121 ASP A N 1
ATOM 893 C CA . ASP A 1 121 ? -1.722 -14.087 -4.857 1.00 95.94 121 ASP A CA 1
ATOM 894 C C . ASP A 1 121 ? -1.861 -14.790 -6.212 1.00 95.94 121 ASP A C 1
ATOM 896 O O . ASP A 1 121 ? -0.906 -15.397 -6.703 1.00 95.94 121 ASP A O 1
ATOM 900 N N . VAL A 1 122 ? -3.028 -14.686 -6.856 1.00 96.31 122 VAL A N 1
ATOM 901 C CA . VAL A 1 122 ? -3.253 -15.238 -8.201 1.00 96.31 122 VAL A CA 1
ATOM 902 C C . VAL A 1 122 ? -2.277 -14.627 -9.205 1.00 96.31 122 VAL A C 1
ATOM 904 O O . VAL A 1 122 ? -1.640 -15.365 -9.957 1.00 96.31 122 VAL A O 1
ATOM 907 N N . ALA A 1 123 ? -2.111 -13.302 -9.198 1.00 93.56 123 ALA A N 1
ATOM 908 C CA . ALA A 1 123 ? -1.191 -12.609 -10.096 1.00 93.56 123 ALA A CA 1
ATOM 909 C C . ALA A 1 123 ? 0.267 -13.027 -9.855 1.00 93.56 123 ALA A C 1
ATOM 911 O O . ALA A 1 123 ? 0.981 -13.364 -10.802 1.00 93.56 123 ALA A O 1
ATOM 912 N N . LYS A 1 124 ? 0.699 -13.071 -8.589 1.00 92.88 124 LYS A N 1
ATOM 913 C CA . LYS A 1 124 ? 2.053 -13.487 -8.203 1.00 92.88 124 LYS A CA 1
ATOM 914 C C . LYS A 1 124 ? 2.357 -14.920 -8.640 1.00 92.88 124 LYS A C 1
ATOM 916 O O . LYS A 1 124 ? 3.441 -15.183 -9.149 1.00 92.88 124 LYS A O 1
ATOM 921 N N . ASN A 1 125 ? 1.400 -15.830 -8.475 1.00 93.94 125 ASN A N 1
ATOM 922 C CA . ASN A 1 125 ? 1.560 -17.230 -8.864 1.00 93.94 125 ASN A CA 1
ATOM 923 C C . ASN A 1 125 ? 1.510 -17.434 -10.388 1.00 93.94 125 ASN A C 1
ATOM 925 O O . ASN A 1 125 ? 2.135 -18.361 -10.900 1.00 93.94 125 ASN A O 1
ATOM 929 N N . ALA A 1 126 ? 0.791 -16.580 -11.123 1.00 92.75 126 ALA A N 1
ATOM 930 C CA . ALA A 1 126 ? 0.725 -16.629 -12.584 1.00 92.75 126 ALA A CA 1
ATOM 931 C C . ALA A 1 126 ? 1.995 -16.082 -13.265 1.00 92.75 126 ALA A C 1
ATOM 933 O O . ALA A 1 126 ? 2.332 -16.515 -14.370 1.00 92.75 126 ALA A O 1
ATOM 934 N N . ALA A 1 127 ? 2.721 -15.169 -12.612 1.00 92.06 127 ALA A N 1
ATOM 935 C CA . ALA A 1 127 ? 3.934 -14.522 -13.121 1.00 92.06 127 ALA A CA 1
ATOM 936 C C . ALA A 1 127 ? 5.183 -15.434 -13.087 1.00 92.06 127 ALA A C 1
ATOM 938 O O . ALA A 1 127 ? 6.234 -15.064 -12.571 1.00 92.06 127 ALA A O 1
ATOM 939 N N . THR A 1 128 ? 5.069 -16.647 -13.631 1.00 95.50 128 THR A N 1
ATOM 940 C CA . THR A 1 128 ? 6.191 -17.590 -13.763 1.00 95.50 128 THR A CA 1
ATOM 941 C C . THR A 1 128 ? 7.144 -17.178 -14.885 1.00 95.50 128 THR A C 1
ATOM 943 O O . THR A 1 128 ? 6.712 -16.605 -15.886 1.00 95.50 128 THR A O 1
ATOM 946 N N . ASP A 1 129 ? 8.422 -17.557 -14.789 1.00 93.56 129 ASP A N 1
ATOM 947 C CA . ASP A 1 129 ? 9.419 -17.303 -15.844 1.00 93.56 129 ASP A CA 1
ATOM 948 C C . ASP A 1 129 ? 8.965 -17.819 -17.218 1.00 93.56 129 ASP A C 1
ATOM 950 O O . ASP A 1 129 ? 9.190 -17.177 -18.243 1.00 93.56 129 ASP A O 1
ATOM 954 N N . ALA A 1 130 ? 8.276 -18.965 -17.243 1.00 94.44 130 ALA A N 1
ATOM 955 C CA . ALA A 1 130 ? 7.716 -19.536 -18.462 1.00 94.44 130 ALA A CA 1
ATOM 956 C C . ALA A 1 130 ? 6.617 -18.644 -19.065 1.00 94.44 130 ALA A C 1
ATOM 958 O O . ALA A 1 130 ? 6.647 -18.379 -20.266 1.00 94.44 130 ALA A O 1
ATOM 959 N N . ALA A 1 131 ? 5.688 -18.144 -18.243 1.00 93.69 131 ALA A N 1
ATOM 960 C CA . ALA A 1 131 ? 4.630 -17.236 -18.687 1.00 93.69 131 ALA A CA 1
ATOM 961 C C . ALA A 1 131 ? 5.197 -15.889 -19.163 1.00 93.69 131 ALA A C 1
ATOM 963 O O . ALA A 1 131 ? 4.767 -15.363 -20.193 1.00 93.69 131 ALA A O 1
ATOM 964 N N . VAL A 1 132 ? 6.209 -15.362 -18.464 1.00 94.00 132 VAL A N 1
ATOM 965 C CA . VAL A 1 132 ? 6.924 -14.140 -18.862 1.00 94.00 132 VAL A CA 1
ATOM 966 C C . VAL A 1 132 ? 7.599 -14.340 -20.215 1.00 94.00 132 VAL A C 1
ATOM 968 O O . VAL A 1 132 ? 7.394 -13.539 -21.129 1.00 94.00 132 VAL A O 1
ATOM 971 N N . LYS A 1 133 ? 8.356 -15.432 -20.381 1.00 95.69 133 LYS A N 1
ATOM 972 C CA . LYS A 1 133 ? 9.037 -15.731 -21.642 1.00 95.69 133 LYS A CA 1
ATOM 973 C C . LYS A 1 133 ? 8.043 -15.922 -22.787 1.00 95.69 133 LYS A C 1
ATOM 975 O O . LYS A 1 133 ? 8.256 -15.379 -23.866 1.00 95.69 133 LYS A O 1
ATOM 980 N N . GLN A 1 134 ? 6.960 -16.663 -22.561 1.00 95.75 134 GLN A N 1
ATOM 981 C CA . GLN A 1 134 ? 5.927 -16.869 -23.573 1.00 95.75 134 GLN A CA 1
ATOM 982 C C . GLN A 1 134 ? 5.317 -15.536 -24.025 1.00 95.75 134 GLN A C 1
ATOM 984 O O . GLN A 1 134 ? 5.244 -15.273 -25.223 1.00 95.75 134 GLN A O 1
ATOM 989 N N . THR A 1 135 ? 4.942 -14.679 -23.073 1.00 94.25 135 THR A N 1
ATOM 990 C CA . THR A 1 135 ? 4.370 -13.356 -23.363 1.00 94.25 135 THR A CA 1
ATOM 991 C C . THR A 1 135 ? 5.350 -12.494 -24.162 1.00 94.25 135 THR A C 1
ATOM 993 O O . THR A 1 135 ? 4.953 -11.843 -25.128 1.00 94.25 135 THR A O 1
ATOM 996 N N . TYR A 1 136 ? 6.641 -12.523 -23.810 1.00 94.69 136 TYR A N 1
ATOM 997 C CA . TYR A 1 136 ? 7.686 -11.844 -24.576 1.00 94.69 136 TYR A CA 1
ATOM 998 C C . TYR A 1 136 ? 7.788 -12.383 -26.005 1.00 94.69 136 TYR A C 1
ATOM 1000 O O . TYR A 1 136 ? 7.776 -11.599 -26.948 1.00 94.69 136 TYR A O 1
ATOM 1008 N N . ASP A 1 137 ? 7.861 -13.705 -26.184 1.00 95.00 137 ASP A N 1
ATOM 1009 C CA . ASP A 1 137 ? 8.001 -14.324 -27.504 1.00 95.00 137 ASP A CA 1
ATOM 1010 C C . ASP A 1 137 ? 6.791 -14.002 -28.408 1.00 95.00 137 ASP A C 1
ATOM 1012 O O . ASP A 1 137 ? 6.949 -13.790 -29.612 1.00 95.00 137 ASP A O 1
ATOM 1016 N N . GLU A 1 138 ? 5.579 -13.962 -27.848 1.00 94.69 138 GLU A N 1
ATOM 1017 C CA . GLU A 1 138 ? 4.357 -13.557 -28.555 1.00 94.69 138 GLU A CA 1
ATOM 1018 C C . GLU A 1 138 ? 4.384 -12.073 -28.939 1.00 94.69 138 GLU A C 1
ATOM 1020 O O . GLU A 1 138 ? 4.110 -11.729 -30.092 1.00 94.69 138 GLU A O 1
ATOM 1025 N N . ALA A 1 139 ? 4.768 -11.195 -28.011 1.00 93.12 139 ALA A N 1
ATOM 1026 C CA . ALA A 1 139 ? 4.910 -9.768 -28.282 1.00 93.12 139 ALA A CA 1
ATOM 1027 C C . ALA A 1 139 ? 5.991 -9.493 -29.341 1.00 93.12 139 ALA A C 1
ATOM 1029 O O . ALA A 1 139 ? 5.746 -8.745 -30.284 1.00 93.12 139 ALA A O 1
ATOM 1030 N N . ALA A 1 140 ? 7.149 -10.152 -29.246 1.00 91.50 140 ALA A N 1
ATOM 1031 C CA . ALA A 1 140 ? 8.268 -9.992 -30.172 1.00 91.50 140 ALA A CA 1
ATOM 1032 C C . ALA A 1 140 ? 7.908 -10.410 -31.604 1.00 91.50 140 ALA A C 1
ATOM 1034 O O . ALA A 1 140 ? 8.312 -9.749 -32.555 1.00 91.50 140 ALA A O 1
ATOM 1035 N N . LYS A 1 141 ? 7.103 -11.468 -31.778 1.00 91.38 141 LYS 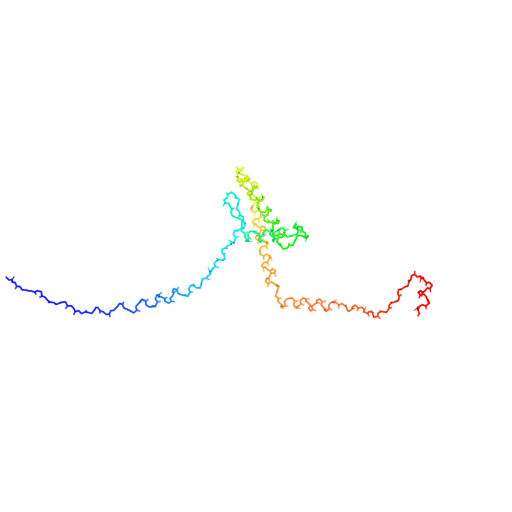A N 1
ATOM 1036 C CA . LYS A 1 141 ? 6.591 -11.873 -33.101 1.00 91.38 141 LYS A CA 1
ATOM 1037 C C . LYS A 1 141 ? 5.653 -10.836 -33.714 1.00 91.38 141 LYS A C 1
ATOM 1039 O O . LYS A 1 141 ? 5.614 -10.695 -34.934 1.00 91.38 141 LYS A O 1
ATOM 1044 N N . ASN A 1 142 ? 4.884 -10.148 -32.875 1.00 90.12 142 ASN A N 1
ATOM 1045 C CA . ASN A 1 142 ? 3.933 -9.125 -33.302 1.00 90.12 142 ASN A CA 1
ATOM 1046 C C . ASN A 1 142 ? 4.592 -7.749 -33.487 1.00 90.12 142 ASN A C 1
ATOM 1048 O O . ASN A 1 142 ? 4.010 -6.875 -34.133 1.00 90.12 142 ASN A O 1
ATOM 1052 N N . GLN A 1 143 ? 5.803 -7.562 -32.959 1.00 87.44 143 GLN A N 1
ATOM 1053 C CA . GLN A 1 143 ? 6.583 -6.348 -33.138 1.00 87.44 143 GLN A CA 1
ATOM 1054 C C . GLN A 1 143 ? 7.180 -6.325 -34.549 1.00 87.44 143 GLN A C 1
ATOM 1056 O O . GLN A 1 143 ? 8.048 -7.125 -34.898 1.00 87.44 143 GLN A O 1
ATOM 1061 N N . LYS A 1 144 ? 6.719 -5.390 -35.382 1.00 86.81 144 LYS A N 1
ATOM 1062 C CA . LYS A 1 144 ? 7.341 -5.155 -36.688 1.00 86.81 144 LYS A CA 1
ATOM 1063 C C . LYS A 1 144 ? 8.701 -4.479 -36.482 1.00 86.81 144 LYS A C 1
ATOM 1065 O O . LYS A 1 144 ? 8.796 -3.611 -35.614 1.00 86.81 144 LYS A O 1
ATOM 1070 N N . PRO A 1 145 ? 9.733 -4.836 -37.266 1.00 84.00 145 PRO A N 1
ATOM 1071 C CA . PRO A 1 145 ? 10.969 -4.071 -37.293 1.00 84.00 145 PRO A CA 1
ATOM 1072 C C . PRO A 1 145 ? 10.662 -2.623 -37.668 1.00 84.00 145 PRO A C 1
ATOM 1074 O O . PRO A 1 145 ? 10.012 -2.369 -38.686 1.00 84.00 145 PRO A O 1
ATOM 1077 N N . GLU A 1 146 ? 11.124 -1.689 -36.846 1.00 86.94 146 GLU A N 1
ATOM 1078 C CA . GLU A 1 146 ? 11.130 -0.279 -37.214 1.00 86.94 146 GLU A CA 1
ATOM 1079 C C . GLU A 1 146 ? 12.245 -0.046 -38.236 1.00 86.94 146 GLU A C 1
ATOM 1081 O O . GLU A 1 146 ? 13.290 -0.702 -38.206 1.00 86.94 146 GLU A O 1
ATOM 1086 N N . THR A 1 147 ? 12.024 0.868 -39.180 1.00 89.06 147 THR A N 1
ATOM 1087 C CA . THR A 1 147 ? 13.093 1.234 -40.115 1.00 89.06 147 THR A CA 1
ATOM 1088 C C . THR A 1 147 ? 14.094 2.118 -39.387 1.00 89.06 147 THR A C 1
ATOM 1090 O O . THR A 1 147 ? 13.778 3.245 -39.014 1.00 89.06 147 THR A O 1
ATOM 1093 N N . GLU A 1 148 ? 15.305 1.608 -39.191 1.00 89.50 148 GLU A N 1
ATOM 1094 C CA . GLU A 1 148 ? 16.403 2.372 -38.607 1.00 89.50 148 GLU A CA 1
ATOM 1095 C C . GLU A 1 148 ? 17.178 3.116 -39.701 1.00 89.50 148 GLU A C 1
ATOM 1097 O O . GLU A 1 148 ? 17.543 2.545 -40.731 1.00 89.50 148 GLU A O 1
ATOM 1102 N N . TYR A 1 149 ? 17.451 4.401 -39.468 1.00 91.94 149 TYR A N 1
ATOM 1103 C CA . TY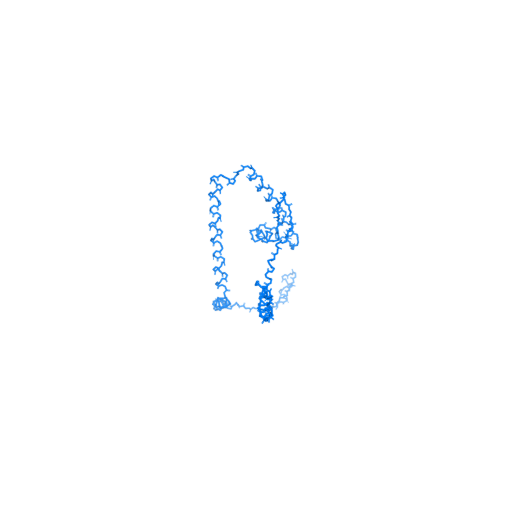R A 1 149 ? 18.238 5.240 -40.369 1.00 91.94 149 TYR A CA 1
ATOM 1104 C C . TYR A 1 149 ? 19.516 5.697 -39.671 1.00 91.94 149 TYR A C 1
ATOM 1106 O O . TYR A 1 149 ? 19.467 6.351 -38.630 1.00 91.94 149 TYR A O 1
ATOM 1114 N N . HIS A 1 150 ? 20.667 5.411 -40.276 1.00 91.81 150 HIS A N 1
ATOM 1115 C CA . HIS A 1 150 ? 21.945 5.962 -39.837 1.00 91.81 150 HIS A CA 1
ATOM 1116 C C . HIS A 1 150 ? 22.180 7.317 -40.520 1.00 91.81 150 HIS A C 1
ATOM 1118 O O . HIS A 1 150 ? 22.756 7.390 -41.606 1.00 91.81 150 HIS A O 1
ATOM 1124 N N . ALA A 1 151 ? 21.689 8.393 -39.904 1.00 90.75 151 ALA A N 1
ATOM 1125 C CA . ALA A 1 151 ? 21.793 9.745 -40.444 1.00 90.75 151 ALA A CA 1
ATOM 1126 C C . ALA A 1 151 ? 22.999 10.509 -39.877 1.00 90.75 151 ALA A C 1
ATOM 1128 O O . ALA A 1 151 ? 23.315 10.422 -38.690 1.00 90.75 151 ALA A O 1
ATOM 1129 N N . HIS A 1 152 ? 23.625 11.321 -40.727 1.00 91.25 152 HIS A N 1
ATOM 1130 C CA . HIS A 1 152 ? 24.549 12.373 -40.311 1.00 91.25 152 HIS A CA 1
ATOM 1131 C C . HIS A 1 152 ? 23.819 13.714 -40.386 1.00 91.25 152 HIS A C 1
ATOM 1133 O O . HIS A 1 152 ? 23.058 13.942 -41.325 1.00 91.25 152 HIS A O 1
ATOM 1139 N N . HIS A 1 153 ? 24.040 14.598 -39.413 1.00 91.19 153 HIS A N 1
ATOM 1140 C CA . HIS A 1 153 ? 23.511 15.958 -39.456 1.00 91.19 153 HIS A CA 1
ATOM 1141 C C . HIS A 1 153 ? 24.642 16.968 -39.272 1.00 91.19 153 HIS A C 1
ATOM 1143 O O . HIS A 1 153 ? 25.590 16.727 -38.524 1.00 91.19 153 HIS A O 1
ATOM 1149 N N . ILE A 1 154 ? 24.512 18.104 -39.950 1.00 90.44 154 ILE A N 1
ATOM 1150 C CA . ILE A 1 154 ? 25.327 19.296 -39.734 1.00 90.44 154 ILE A CA 1
ATOM 1151 C C . ILE A 1 154 ? 24.349 20.393 -39.308 1.00 90.44 154 ILE A C 1
ATOM 1153 O O . ILE A 1 154 ? 23.402 20.690 -40.034 1.00 90.44 154 ILE A O 1
ATOM 1157 N N . LEU A 1 155 ? 24.536 20.946 -38.108 1.00 93.88 155 LEU A N 1
ATOM 1158 C CA . LEU A 1 155 ? 23.705 22.027 -37.580 1.00 93.88 155 LEU A CA 1
ATOM 1159 C C . LEU A 1 155 ? 24.403 23.368 -37.813 1.00 93.88 155 LEU A C 1
ATOM 1161 O O . LEU A 1 155 ? 25.520 23.569 -37.339 1.00 93.88 155 LEU A O 1
ATOM 1165 N N . VAL A 1 156 ? 23.727 24.285 -38.502 1.00 94.06 156 VAL A N 1
ATOM 1166 C CA . VAL A 1 156 ? 24.217 25.641 -38.790 1.00 94.06 156 VAL A CA 1
ATOM 1167 C C . VAL A 1 156 ? 23.128 26.686 -38.512 1.00 94.06 156 VAL A C 1
ATOM 1169 O O . VAL A 1 156 ? 21.946 26.335 -38.498 1.00 94.06 156 VAL A O 1
ATOM 1172 N N . PRO A 1 157 ? 23.485 27.958 -38.253 1.00 94.25 157 PRO A N 1
ATOM 1173 C CA . PRO A 1 157 ? 22.540 28.971 -37.782 1.00 94.25 157 PRO A CA 1
ATOM 1174 C C . PRO A 1 157 ? 21.589 29.501 -38.862 1.00 94.25 157 PRO A C 1
ATOM 1176 O O . PRO A 1 157 ? 20.557 30.078 -38.519 1.00 94.25 157 PRO A O 1
ATOM 1179 N N . THR A 1 158 ? 21.935 29.362 -40.147 1.00 95.69 158 THR A N 1
ATOM 1180 C CA . THR A 1 158 ? 21.204 29.982 -41.262 1.00 95.69 158 THR A CA 1
ATOM 1181 C C . THR A 1 158 ? 20.885 28.993 -42.387 1.00 95.69 158 THR A C 1
ATOM 1183 O O . THR A 1 158 ? 21.585 28.003 -42.594 1.00 95.69 158 THR A O 1
ATOM 1186 N N . GLU A 1 159 ? 19.812 29.265 -43.137 1.00 92.00 159 GLU A N 1
ATOM 1187 C CA . GLU A 1 159 ? 19.380 28.438 -44.276 1.00 92.00 159 GLU A CA 1
ATOM 1188 C C . GLU A 1 159 ? 20.408 28.429 -45.419 1.00 92.00 159 GLU A C 1
ATOM 1190 O O . GLU A 1 159 ? 20.637 27.393 -46.041 1.00 92.00 159 GLU A O 1
ATOM 1195 N N . GLU A 1 160 ? 21.045 29.572 -45.681 1.00 94.62 160 GLU A N 1
ATOM 1196 C CA . GLU A 1 160 ? 22.097 29.708 -46.696 1.00 94.62 160 GLU A CA 1
ATOM 1197 C C . GLU A 1 160 ? 23.295 28.798 -46.376 1.00 94.62 160 GLU A C 1
ATOM 1199 O O . GLU A 1 160 ? 23.752 28.049 -47.240 1.00 94.62 160 GLU A O 1
ATOM 1204 N N . GLU A 1 161 ? 23.752 28.787 -45.117 1.00 90.12 161 GLU A N 1
ATOM 1205 C CA . GLU A 1 161 ? 24.829 27.898 -44.660 1.00 90.12 161 GLU A CA 1
ATOM 1206 C C . GLU A 1 161 ? 24.427 26.420 -44.734 1.00 90.12 161 GLU A C 1
ATOM 1208 O O . GLU A 1 161 ? 25.257 25.574 -45.065 1.00 90.12 161 GLU A O 1
ATOM 1213 N N . ALA A 1 162 ? 23.155 26.097 -44.473 1.00 94.00 162 ALA A N 1
ATOM 1214 C CA . ALA A 1 162 ? 22.666 24.721 -44.538 1.00 94.00 162 ALA A CA 1
ATOM 1215 C C . ALA A 1 162 ? 22.661 24.194 -45.980 1.00 94.00 162 ALA A C 1
ATOM 1217 O O . ALA A 1 162 ? 23.099 23.073 -46.224 1.00 94.00 162 ALA A O 1
ATOM 1218 N N . LYS A 1 163 ? 22.216 25.010 -46.947 1.00 92.06 163 LYS A N 1
ATOM 1219 C CA . LYS A 1 163 ? 22.213 24.644 -48.375 1.00 92.06 163 LYS A CA 1
ATOM 1220 C C . LYS A 1 163 ? 23.618 24.481 -48.947 1.00 92.06 163 LYS A C 1
ATOM 1222 O O . LYS A 1 163 ? 23.804 23.648 -49.825 1.00 92.06 163 LYS A O 1
ATOM 1227 N N . ALA A 1 164 ? 24.589 25.256 -48.462 1.00 91.50 164 ALA A N 1
ATOM 1228 C CA . ALA A 1 164 ? 25.988 25.135 -48.869 1.00 91.50 164 ALA A CA 1
ATOM 1229 C C . ALA A 1 164 ? 26.684 23.876 -48.312 1.00 91.50 164 ALA A C 1
ATOM 1231 O O . ALA A 1 164 ? 27.737 23.497 -48.821 1.00 91.50 164 ALA A O 1
ATOM 1232 N N . ALA A 1 165 ? 26.121 23.257 -47.266 1.00 82.56 165 ALA A N 1
ATOM 1233 C CA . ALA A 1 165 ? 26.667 22.085 -46.579 1.00 82.56 165 ALA A CA 1
ATOM 1234 C C . ALA A 1 165 ? 26.023 20.740 -46.993 1.00 82.56 165 ALA A C 1
ATOM 1236 O O . ALA A 1 165 ? 26.429 19.703 -46.461 1.00 82.56 165 ALA A O 1
ATOM 1237 N N . LEU A 1 166 ? 25.030 20.758 -47.896 1.00 74.62 166 LEU A N 1
ATOM 1238 C CA . LEU A 1 166 ? 24.451 19.573 -48.557 1.00 74.62 166 LEU A CA 1
ATOM 1239 C C . LEU A 1 166 ? 25.367 19.052 -49.673 1.00 74.62 166 LEU A C 1
ATOM 1241 O O . LEU A 1 166 ? 25.442 17.811 -49.816 1.00 74.62 166 LEU A O 1
#

Sequence (166 aa):
MSHARKNARSLARAALGATALAALLAMSAGGATSAVAKTLAKVNGVEITDEDLKLAMEDLGAA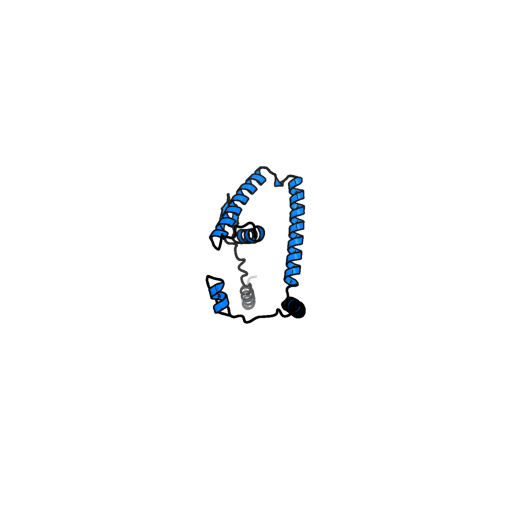IPRQLEGKARETYVLDFLIDEQLVVQKAQADKLAETPEFAKKLAYLRDKALMETLLGDVAKNAATDAAVKQTYDEAAKNQKPETEYHAHHILVPTEEEAKAAL

Radius of gyration: 36.31 Å; chains: 1; bounding box: 51×96×119 Å

pLDDT: mean 84.56, std 19.37, range [35.16, 98.44]

Secondary structure (DSSP, 8-state):
-------------SSSSSSHHHHHSSS---------PPEEEEETTEEEEHHHHHHHHHHHGGGS-TT--HHHHHHHHHHHHHHHHHHHHHHHHTTGGGSHHHHHHHHHHHHHHHHHHHHHHHHHHH--HHHHHHHHHHHHHH-PPP----------SSHHHHHHT-